Protein AF-A0A1Y2JYU0-F1 (afdb_monomer)

Sequence (84 aa):
MRHVLAEVGRSQRTRFMDELLVRVTAPHFVAGFVSRRGVVATAAPILRKALGKTDDEARAIIKQNGWKASIVRSYVRRPDQGPA

Organism: Bradyrhizobium japonicum (NCBI:txid375)

pLDDT: mean 82.55, std 20.26, range [39.41, 98.31]

Foldseek 3Di:
DPPDPPVCVPVVVLQQFQKWWKWKDDPPDIWIFMDGNQATCGTDPVLVVRHRPGVVVSVVVCVVRVIDMDTPDTHGPDPPDDDD

Radius of gyration: 14.35 Å; Cα contacts (8 Å, |Δi|>4): 127; chains: 1; bounding box: 40×20×47 Å

Structure (mmCIF, N/CA/C/O backbone):
data_AF-A0A1Y2JYU0-F1
#
_entry.id   AF-A0A1Y2JYU0-F1
#
loop_
_atom_site.group_PDB
_atom_site.id
_atom_site.type_symbol
_atom_site.label_atom_id
_atom_site.label_alt_id
_atom_site.label_comp_id
_atom_site.label_asym_id
_atom_site.label_entity_id
_atom_site.label_seq_id
_atom_site.pdbx_PDB_ins_code
_atom_site.Cartn_x
_atom_site.Cartn_y
_atom_site.Cartn_z
_atom_site.occupancy
_atom_site.B_iso_or_equiv
_atom_site.auth_seq_id
_atom_site.auth_comp_id
_atom_site.auth_asym_id
_atom_site.auth_atom_id
_atom_site.pdbx_PDB_model_num
ATOM 1 N N . MET A 1 1 ? 24.045 -3.670 23.517 1.00 43.88 1 MET A N 1
ATOM 2 C CA . MET A 1 1 ? 23.878 -3.175 22.128 1.00 43.88 1 MET A CA 1
ATOM 3 C C . MET A 1 1 ? 23.527 -4.330 21.181 1.00 43.88 1 MET A C 1
ATOM 5 O O . MET A 1 1 ? 24.420 -4.898 20.574 1.00 43.88 1 MET A O 1
ATOM 9 N N . ARG A 1 2 ? 22.253 -4.747 21.082 1.00 43.75 2 ARG A N 1
ATOM 10 C CA . ARG A 1 2 ? 21.817 -5.848 20.180 1.00 43.75 2 ARG A CA 1
ATOM 11 C C . ARG A 1 2 ? 20.510 -5.563 19.413 1.00 43.75 2 ARG A C 1
ATOM 13 O O . ARG A 1 2 ? 19.927 -6.479 18.852 1.00 43.75 2 ARG A O 1
ATOM 20 N N . HIS A 1 3 ? 20.056 -4.307 19.356 1.00 39.41 3 HIS A N 1
ATOM 21 C CA . HIS A 1 3 ? 18.728 -3.967 18.814 1.00 39.41 3 HIS A CA 1
ATOM 22 C C . HIS A 1 3 ? 18.714 -3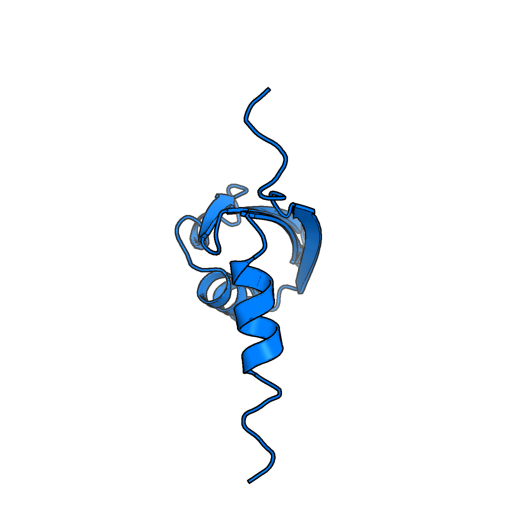.234 17.460 1.00 39.41 3 HIS A C 1
ATOM 24 O O . HIS A 1 3 ? 17.643 -3.064 16.898 1.00 39.41 3 HIS A O 1
ATOM 30 N N . VAL A 1 4 ? 19.862 -2.856 16.882 1.00 49.69 4 VAL A N 1
ATOM 31 C CA . VAL A 1 4 ? 19.884 -1.971 15.691 1.00 49.69 4 VAL A CA 1
ATOM 32 C C . VAL A 1 4 ? 19.862 -2.732 14.349 1.00 49.69 4 VAL A C 1
ATOM 34 O O . VAL A 1 4 ? 19.468 -2.186 13.325 1.00 49.69 4 VAL A O 1
ATOM 37 N N . LEU A 1 5 ? 20.222 -4.022 14.317 1.00 43.03 5 LEU A N 1
ATOM 38 C CA . LEU A 1 5 ? 20.405 -4.760 13.051 1.00 43.03 5 LEU A CA 1
ATOM 39 C C . LEU A 1 5 ? 19.116 -5.347 12.441 1.00 43.03 5 LEU A C 1
ATOM 41 O O . LEU A 1 5 ? 19.101 -5.683 11.258 1.00 43.03 5 LEU A O 1
ATOM 45 N N . ALA A 1 6 ? 18.019 -5.450 13.198 1.00 45.50 6 ALA A N 1
ATOM 46 C CA . ALA A 1 6 ? 16.779 -6.062 12.702 1.00 45.50 6 ALA A CA 1
ATOM 47 C C . ALA A 1 6 ? 15.881 -5.099 11.894 1.00 45.50 6 ALA A C 1
ATOM 49 O O . ALA A 1 6 ? 15.033 -5.551 11.118 1.00 45.50 6 ALA A O 1
ATOM 50 N N . GLU A 1 7 ? 16.060 -3.782 12.043 1.00 41.78 7 GLU A N 1
ATOM 51 C CA . GLU A 1 7 ? 15.271 -2.768 11.321 1.00 41.78 7 GLU A CA 1
ATOM 52 C C . GLU A 1 7 ? 15.867 -2.432 9.947 1.00 41.78 7 GLU A C 1
ATOM 54 O O . GLU A 1 7 ? 15.131 -2.255 8.971 1.00 41.78 7 GLU A O 1
ATOM 59 N N . VAL A 1 8 ? 17.199 -2.465 9.829 1.00 48.84 8 VAL A N 1
ATOM 60 C CA . VAL A 1 8 ? 17.921 -2.152 8.583 1.00 48.84 8 VAL A CA 1
ATOM 61 C C . VAL A 1 8 ? 17.590 -3.155 7.465 1.00 48.84 8 VAL A C 1
ATOM 63 O O . VAL A 1 8 ? 17.447 -2.771 6.305 1.00 48.84 8 VAL A O 1
ATOM 66 N N . GLY A 1 9 ? 17.352 -4.429 7.800 1.00 46.91 9 GLY A N 1
ATOM 67 C CA . GLY A 1 9 ? 17.076 -5.483 6.814 1.00 46.91 9 GLY A CA 1
ATOM 68 C C . GLY A 1 9 ? 15.708 -5.403 6.119 1.00 46.91 9 GLY A C 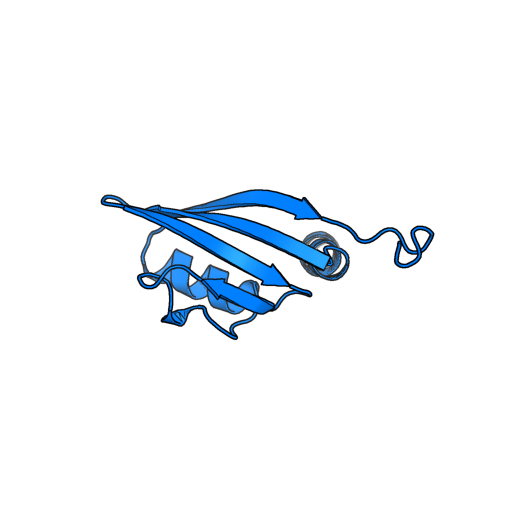1
ATOM 69 O O . GLY A 1 9 ? 15.559 -5.926 5.015 1.00 46.91 9 GLY A O 1
ATOM 70 N N . ARG A 1 10 ? 14.700 -4.752 6.721 1.00 50.62 10 ARG A N 1
ATOM 71 C CA . ARG A 1 10 ? 13.364 -4.599 6.107 1.00 50.62 10 ARG A CA 1
ATOM 72 C C . ARG A 1 10 ? 13.255 -3.339 5.257 1.00 50.62 10 ARG A C 1
ATOM 74 O O . ARG A 1 10 ? 12.694 -3.409 4.170 1.00 50.62 10 ARG A O 1
ATOM 81 N N . SER A 1 11 ? 13.831 -2.231 5.721 1.00 50.41 11 SER A N 1
ATOM 82 C CA . SER A 1 11 ? 13.783 -0.952 5.005 1.00 50.41 11 SER A CA 1
ATOM 83 C C . SER A 1 11 ? 14.724 -0.930 3.789 1.00 50.41 11 SER A C 1
ATOM 85 O O . SER A 1 11 ? 14.380 -0.355 2.760 1.00 50.41 11 SER A O 1
ATOM 87 N N . GLN A 1 12 ? 15.866 -1.636 3.832 1.00 50.56 12 GLN A N 1
ATOM 88 C CA . GLN A 1 12 ? 16.727 -1.766 2.648 1.00 50.56 12 GLN A CA 1
ATOM 89 C C . GLN A 1 12 ? 16.175 -2.728 1.586 1.00 50.56 12 GLN A C 1
ATOM 91 O O . GLN A 1 12 ? 16.342 -2.458 0.402 1.00 50.56 12 GLN A O 1
ATOM 96 N N . ARG A 1 13 ? 15.460 -3.802 1.959 1.00 53.69 13 ARG A N 1
ATOM 97 C CA . ARG A 1 13 ? 14.873 -4.743 0.979 1.00 53.69 13 ARG A CA 1
ATOM 98 C C . ARG A 1 13 ? 13.889 -4.070 0.029 1.00 53.69 13 ARG A C 1
ATOM 100 O O . ARG A 1 13 ? 13.880 -4.395 -1.151 1.00 53.69 13 ARG A O 1
ATOM 107 N N . THR A 1 14 ? 13.100 -3.124 0.525 1.00 53.19 14 THR A N 1
ATOM 108 C CA . THR A 1 14 ? 12.154 -2.367 -0.299 1.00 53.19 14 THR A CA 1
ATOM 109 C C . THR A 1 14 ? 12.867 -1.415 -1.261 1.00 53.19 14 THR A C 1
ATOM 111 O O . THR A 1 14 ? 12.419 -1.241 -2.386 1.00 53.19 14 THR A O 1
ATOM 114 N N . ARG A 1 15 ? 14.026 -0.863 -0.870 1.00 53.72 15 ARG A N 1
ATOM 115 C CA . ARG A 1 15 ? 14.813 0.056 -1.714 1.00 53.72 15 ARG A CA 1
ATOM 116 C C . ARG A 1 15 ? 15.448 -0.612 -2.938 1.00 53.72 15 ARG A C 1
ATOM 118 O O . ARG A 1 15 ? 15.790 0.094 -3.877 1.00 53.72 15 ARG A O 1
ATOM 125 N N . PHE A 1 16 ? 15.584 -1.941 -2.945 1.00 55.97 16 PHE A N 1
ATOM 126 C CA . PHE A 1 16 ? 16.069 -2.708 -4.102 1.00 55.97 16 PHE A CA 1
ATOM 127 C C . PHE A 1 16 ? 14.944 -3.284 -4.976 1.00 55.97 16 PHE A C 1
ATOM 129 O O . PHE A 1 16 ? 15.220 -3.886 -6.011 1.00 55.97 16 PHE A O 1
ATOM 136 N N . MET A 1 17 ? 13.682 -3.137 -4.571 1.00 66.25 17 MET A N 1
ATOM 137 C CA . MET A 1 17 ? 12.536 -3.550 -5.378 1.00 66.25 17 MET A CA 1
ATOM 138 C C . MET A 1 17 ? 12.124 -2.363 -6.246 1.00 66.25 17 MET A C 1
ATOM 140 O O . MET A 1 17 ? 11.661 -1.345 -5.734 1.00 66.25 17 MET A O 1
ATOM 144 N N . ASP A 1 18 ? 12.312 -2.477 -7.560 1.00 84.19 18 ASP A N 1
ATOM 145 C CA . ASP A 1 18 ? 11.939 -1.408 -8.491 1.00 84.19 18 ASP A CA 1
ATOM 146 C C . ASP A 1 18 ? 10.421 -1.262 -8.571 1.00 84.19 18 ASP A C 1
ATOM 148 O O . ASP A 1 18 ? 9.924 -0.139 -8.641 1.00 84.19 18 ASP A O 1
ATOM 152 N N . GLU A 1 19 ? 9.685 -2.379 -8.515 1.00 92.75 19 GLU A N 1
ATOM 153 C CA . GLU A 1 19 ? 8.224 -2.380 -8.541 1.00 92.75 19 GLU A CA 1
ATOM 154 C C . GLU A 1 19 ? 7.617 -3.468 -7.636 1.00 92.75 19 GLU A C 1
ATOM 156 O O . GLU A 1 19 ? 8.039 -4.626 -7.644 1.00 92.75 19 GLU A O 1
ATOM 161 N N . LEU A 1 20 ? 6.584 -3.110 -6.873 1.00 95.12 20 LEU A N 1
ATOM 162 C CA . LEU A 1 20 ? 5.793 -4.015 -6.042 1.00 95.12 20 LEU A CA 1
ATOM 163 C C . LEU A 1 20 ? 4.317 -3.908 -6.414 1.00 95.12 20 LEU A C 1
ATOM 165 O O . LEU A 1 20 ? 3.744 -2.822 -6.369 1.00 95.12 20 LEU A O 1
ATOM 169 N N . LEU A 1 21 ? 3.677 -5.046 -6.674 1.00 96.44 21 LEU A N 1
ATOM 170 C CA . LEU A 1 21 ? 2.224 -5.152 -6.713 1.00 96.44 21 LEU A CA 1
ATOM 171 C C . LEU A 1 21 ? 1.726 -5.590 -5.338 1.00 96.44 21 LEU A C 1
ATOM 173 O O . LEU A 1 21 ? 1.996 -6.711 -4.893 1.00 96.44 21 LEU A O 1
ATOM 177 N N . VAL A 1 22 ? 0.977 -4.719 -4.672 1.00 97.56 22 VAL A N 1
ATOM 178 C CA . VAL A 1 22 ? 0.454 -4.954 -3.326 1.00 97.56 22 VAL A CA 1
ATOM 179 C C . VAL A 1 22 ? -1.050 -5.162 -3.388 1.00 97.56 22 VAL A C 1
ATOM 181 O O . VAL A 1 22 ? -1.772 -4.355 -3.967 1.00 97.56 22 VAL A O 1
ATOM 184 N N . ARG A 1 23 ? -1.528 -6.229 -2.746 1.00 98.31 23 ARG A N 1
ATOM 185 C CA . ARG A 1 23 ? -2.947 -6.491 -2.492 1.00 98.31 23 ARG A CA 1
ATOM 186 C C . ARG A 1 23 ? -3.307 -6.044 -1.086 1.00 98.31 23 ARG A C 1
ATOM 188 O O . ARG A 1 23 ? -2.665 -6.470 -0.124 1.00 98.31 23 ARG A O 1
ATOM 195 N N . VAL A 1 24 ? -4.367 -5.254 -0.985 1.00 98.06 24 VAL A N 1
ATOM 196 C CA . VAL A 1 24 ? -4.997 -4.815 0.258 1.00 98.06 24 VAL A CA 1
ATOM 197 C C . VAL A 1 24 ? -6.328 -5.540 0.422 1.00 98.06 24 VAL A C 1
ATOM 199 O O . VAL A 1 24 ? -7.161 -5.525 -0.482 1.00 98.06 24 VAL A O 1
ATOM 202 N N . THR A 1 25 ? -6.526 -6.167 1.577 1.00 98.12 25 THR A N 1
ATOM 203 C CA . THR A 1 25 ? -7.757 -6.869 1.952 1.00 98.12 25 THR A CA 1
ATOM 204 C C . THR A 1 25 ? -8.416 -6.140 3.116 1.00 98.12 25 THR A C 1
ATOM 206 O O . THR A 1 25 ? -7.820 -5.995 4.187 1.00 98.12 25 THR A O 1
ATOM 209 N N . ALA A 1 26 ? -9.655 -5.715 2.901 1.00 95.88 26 ALA A N 1
ATOM 210 C CA . ALA A 1 26 ? -10.553 -5.136 3.892 1.00 95.88 26 ALA A CA 1
ATOM 211 C C . ALA A 1 26 ? -11.809 -6.023 4.025 1.00 95.88 26 ALA A C 1
ATOM 213 O O . ALA A 1 26 ? -12.012 -6.897 3.181 1.00 95.88 26 ALA A O 1
ATOM 214 N N . PRO A 1 27 ? -12.679 -5.817 5.034 1.00 96.44 27 PRO A N 1
ATOM 215 C CA . PRO A 1 27 ? -13.876 -6.645 5.219 1.00 96.44 27 PRO A CA 1
ATOM 216 C C . PRO A 1 27 ? -14.799 -6.739 3.992 1.00 96.44 27 PRO A C 1
ATOM 218 O O .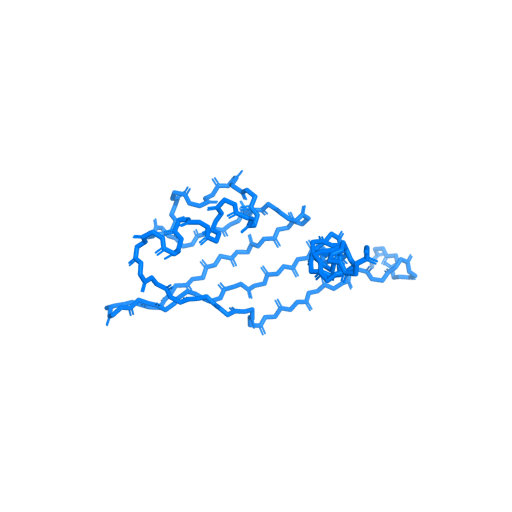 PRO A 1 27 ? -15.422 -7.773 3.780 1.00 96.44 27 PRO A O 1
ATOM 221 N N . HIS A 1 28 ? -14.869 -5.683 3.174 1.00 95.38 28 HIS A N 1
ATOM 222 C CA . HIS A 1 28 ? -15.832 -5.577 2.065 1.00 95.38 28 HIS A CA 1
ATOM 223 C C . HIS A 1 28 ? -15.192 -5.397 0.689 1.00 95.38 28 HIS A C 1
ATOM 225 O O . HIS A 1 28 ? -15.901 -5.253 -0.302 1.00 95.38 28 HIS A O 1
ATOM 231 N N . PHE A 1 29 ? -13.862 -5.368 0.604 1.00 96.31 29 PHE A N 1
ATOM 232 C CA . PHE A 1 29 ? -13.190 -5.217 -0.678 1.00 96.31 29 PHE A CA 1
ATOM 233 C C . PHE A 1 29 ? -11.789 -5.818 -0.671 1.00 96.31 29 PHE A C 1
ATOM 235 O O . PHE A 1 29 ? -11.104 -5.898 0.353 1.00 96.31 29 PHE A O 1
ATOM 242 N N . VAL A 1 30 ? -11.341 -6.168 -1.872 1.00 97.56 30 VAL A N 1
ATOM 243 C CA . VAL A 1 30 ? -9.941 -6.439 -2.178 1.00 97.56 30 VAL A CA 1
ATOM 244 C C . VAL A 1 30 ? -9.523 -5.461 -3.263 1.00 97.56 30 VAL A C 1
ATOM 246 O O . VAL A 1 30 ? -10.183 -5.344 -4.290 1.00 97.56 30 VAL A O 1
ATOM 249 N N . ALA A 1 31 ? -8.440 -4.736 -3.019 1.00 97.88 31 ALA A N 1
ATOM 250 C CA . ALA A 1 31 ? -7.911 -3.740 -3.939 1.00 97.88 31 ALA A CA 1
ATOM 251 C C . ALA A 1 31 ? -6.395 -3.884 -4.057 1.00 97.88 31 ALA A C 1
ATOM 253 O O . ALA A 1 31 ? -5.768 -4.636 -3.309 1.00 97.88 31 ALA A O 1
ATOM 254 N N . GLY A 1 32 ? -5.798 -3.158 -4.997 1.00 97.31 32 GLY A N 1
ATOM 255 C CA . GLY A 1 32 ? -4.357 -3.169 -5.176 1.00 97.31 32 GLY A CA 1
ATOM 256 C C . GLY A 1 32 ? -3.776 -1.802 -5.481 1.00 97.31 32 GLY A C 1
ATOM 257 O O . GLY A 1 32 ? -4.476 -0.879 -5.909 1.00 97.31 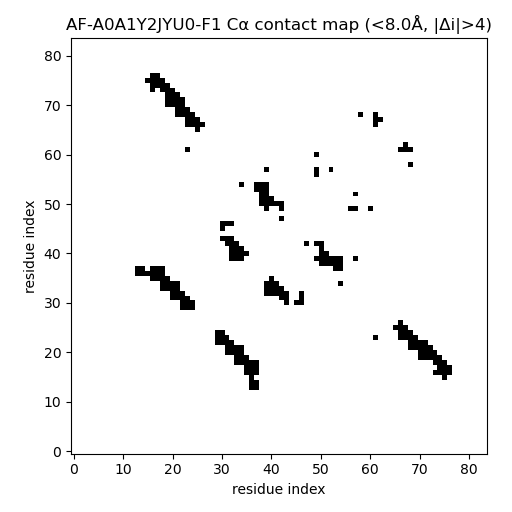32 GLY A O 1
ATOM 258 N N . PHE A 1 33 ? -2.477 -1.695 -5.245 1.00 98.00 33 PHE A N 1
ATOM 259 C CA . PHE A 1 33 ? -1.659 -0.578 -5.685 1.00 98.00 33 PHE A CA 1
ATOM 260 C C . PHE A 1 33 ? -0.290 -1.081 -6.140 1.00 98.00 33 PHE A C 1
ATOM 262 O O . PHE A 1 33 ? 0.164 -2.155 -5.736 1.00 98.00 33 PHE A O 1
ATOM 269 N N . VAL A 1 34 ? 0.348 -0.294 -6.996 1.00 97.12 34 VAL A N 1
ATOM 270 C CA . VAL A 1 34 ? 1.703 -0.511 -7.483 1.00 97.12 34 VAL A CA 1
ATOM 271 C C . VAL A 1 34 ? 2.610 0.515 -6.820 1.00 97.12 34 VAL A C 1
ATOM 273 O O . VAL A 1 34 ? 2.393 1.721 -6.963 1.00 97.12 34 VAL A O 1
ATOM 276 N N . SER A 1 35 ? 3.618 0.036 -6.099 1.00 96.00 35 SER A N 1
ATOM 277 C CA . SER A 1 35 ? 4.720 0.865 -5.617 1.00 96.00 35 SER A CA 1
ATOM 278 C C . SER A 1 35 ? 5.882 0.768 -6.589 1.00 96.00 35 SER A C 1
ATOM 280 O O . SER A 1 35 ? 6.251 -0.334 -6.983 1.00 96.00 35 SER A O 1
ATOM 282 N N . ARG A 1 36 ? 6.444 1.906 -6.990 1.00 94.50 36 ARG A N 1
ATOM 283 C CA . ARG A 1 36 ? 7.656 1.996 -7.802 1.00 94.50 36 ARG A CA 1
ATOM 284 C C . ARG A 1 36 ? 8.708 2.750 -7.019 1.00 94.50 36 ARG A C 1
ATOM 286 O O . ARG A 1 36 ? 8.455 3.871 -6.582 1.00 94.50 36 ARG A O 1
ATOM 293 N N . ARG A 1 37 ? 9.884 2.144 -6.843 1.00 90.44 37 ARG A N 1
ATOM 294 C CA . ARG A 1 37 ? 11.010 2.734 -6.094 1.00 90.44 37 ARG A CA 1
ATOM 295 C C . ARG A 1 37 ? 10.604 3.246 -4.701 1.00 90.44 37 ARG A C 1
ATOM 297 O O . ARG A 1 37 ? 11.065 4.293 -4.255 1.00 90.44 37 ARG A O 1
ATOM 304 N N . GLY A 1 38 ? 9.718 2.511 -4.027 1.00 91.31 38 GLY A N 1
ATOM 305 C CA . GLY A 1 38 ? 9.251 2.817 -2.673 1.00 91.31 38 GLY A CA 1
ATOM 306 C C . GLY A 1 38 ? 8.139 3.867 -2.567 1.00 91.31 38 GLY A C 1
ATOM 307 O O . GLY A 1 38 ? 7.838 4.298 -1.453 1.00 91.31 38 GLY A O 1
ATOM 308 N N . VAL A 1 39 ? 7.543 4.291 -3.688 1.00 95.56 39 VAL A N 1
ATOM 309 C CA . VAL A 1 39 ? 6.424 5.246 -3.736 1.00 95.56 39 VAL A CA 1
ATOM 310 C C . VAL A 1 39 ? 5.257 4.652 -4.515 1.00 95.56 39 VAL A C 1
ATOM 312 O O . VAL A 1 39 ? 5.428 4.113 -5.607 1.00 95.56 39 VAL A O 1
ATOM 315 N N . VAL A 1 40 ? 4.039 4.798 -4.000 1.00 96.94 40 VAL A N 1
ATOM 316 C CA . VAL A 1 40 ? 2.820 4.345 -4.678 1.00 96.94 40 VAL A CA 1
ATOM 317 C C . VAL A 1 40 ? 2.583 5.167 -5.948 1.00 96.94 40 VAL A C 1
ATOM 319 O O . VAL A 1 40 ? 2.128 6.311 -5.893 1.00 96.94 40 VAL A O 1
ATOM 322 N N . ALA A 1 41 ? 2.861 4.566 -7.102 1.00 97.12 41 ALA A N 1
ATOM 323 C CA . ALA A 1 41 ? 2.736 5.192 -8.417 1.00 97.12 41 ALA A CA 1
ATOM 324 C C . ALA A 1 41 ? 1.340 5.010 -9.027 1.00 97.12 41 ALA A C 1
ATOM 326 O O . ALA A 1 41 ? 0.898 5.804 -9.855 1.00 97.12 41 ALA A O 1
ATOM 327 N N . THR A 1 42 ? 0.629 3.951 -8.643 1.00 96.81 42 THR A N 1
ATOM 328 C CA . THR A 1 42 ? -0.725 3.666 -9.131 1.00 96.81 42 THR A CA 1
ATOM 329 C C . THR A 1 42 ? -1.519 2.983 -8.034 1.00 96.81 42 THR A C 1
ATOM 331 O O . THR A 1 42 ? -0.998 2.110 -7.352 1.00 96.81 42 THR A O 1
ATOM 334 N N . ALA A 1 43 ? -2.784 3.350 -7.859 1.00 97.69 43 ALA A N 1
ATOM 335 C CA . ALA A 1 43 ? -3.653 2.762 -6.848 1.00 97.69 43 ALA A CA 1
ATOM 336 C C . ALA A 1 43 ? -5.082 2.640 -7.379 1.00 97.69 43 ALA A C 1
ATOM 338 O O . ALA A 1 43 ? -5.536 3.491 -8.145 1.00 97.69 43 ALA A O 1
ATOM 339 N N . ALA A 1 44 ? -5.807 1.607 -6.944 1.00 97.00 44 ALA A N 1
ATOM 340 C CA . ALA A 1 44 ? -7.250 1.533 -7.158 1.00 97.00 44 ALA A CA 1
ATOM 341 C C . ALA A 1 44 ? -7.956 2.772 -6.557 1.00 97.00 44 ALA A C 1
ATOM 343 O O . ALA A 1 44 ? -7.481 3.297 -5.545 1.00 97.00 44 ALA A O 1
ATOM 344 N N . PRO A 1 45 ? -9.112 3.217 -7.092 1.00 96.69 45 PRO A N 1
ATOM 345 C CA . PRO A 1 45 ? -9.781 4.442 -6.634 1.00 96.69 45 PRO A CA 1
ATOM 346 C C . PRO A 1 45 ? -10.056 4.490 -5.124 1.00 96.69 45 PRO A C 1
ATOM 348 O O . PRO A 1 45 ? -9.863 5.524 -4.488 1.00 96.69 45 PRO A O 1
ATOM 351 N N . ILE A 1 46 ? -10.425 3.354 -4.524 1.00 95.38 46 ILE A N 1
ATOM 352 C CA . ILE A 1 46 ? -10.673 3.238 -3.077 1.00 95.38 46 ILE A CA 1
ATOM 353 C C . ILE A 1 46 ? -9.410 3.457 -2.222 1.00 95.38 46 ILE A C 1
ATOM 355 O O . ILE A 1 46 ? -9.497 3.817 -1.052 1.00 95.38 46 ILE A O 1
ATOM 359 N N . LEU A 1 47 ? -8.225 3.297 -2.817 1.00 96.31 47 LEU A N 1
ATOM 360 C CA . LEU A 1 47 ? -6.916 3.505 -2.197 1.00 96.31 47 LEU A CA 1
ATOM 361 C C . LEU A 1 47 ? -6.257 4.820 -2.641 1.00 96.31 47 LEU A C 1
ATOM 363 O O . LEU A 1 47 ? -5.065 5.009 -2.414 1.00 96.31 47 LEU A O 1
ATOM 367 N N . ARG A 1 48 ? -7.001 5.760 -3.242 1.00 95.69 48 ARG A N 1
ATOM 368 C CA . ARG A 1 48 ? -6.450 7.019 -3.780 1.00 95.69 48 ARG A CA 1
ATOM 369 C C . ARG A 1 48 ? -5.644 7.831 -2.759 1.00 95.69 48 ARG A C 1
ATOM 371 O O . ARG A 1 48 ? -4.692 8.497 -3.144 1.00 95.69 48 ARG A O 1
ATOM 378 N N . LYS A 1 49 ? -5.969 7.738 -1.463 1.00 95.38 49 LYS A N 1
ATOM 379 C CA . LYS A 1 49 ? -5.211 8.391 -0.375 1.00 95.38 49 LYS A CA 1
ATOM 380 C C . LYS A 1 49 ? -3.761 7.900 -0.249 1.00 95.38 49 LYS A C 1
ATOM 382 O O . LYS A 1 49 ? -2.942 8.606 0.326 1.00 95.38 49 LYS A O 1
ATOM 387 N N . ALA A 1 50 ? -3.457 6.705 -0.756 1.00 95.94 50 ALA A N 1
ATOM 388 C CA . ALA A 1 50 ? -2.108 6.156 -0.775 1.00 95.94 50 ALA A CA 1
ATOM 389 C C . ALA A 1 50 ? -1.297 6.615 -1.998 1.00 95.94 50 ALA A C 1
ATOM 391 O O . ALA A 1 50 ? -0.092 6.417 -2.007 1.00 95.94 50 ALA A O 1
ATOM 392 N N . LEU A 1 51 ? -1.910 7.216 -3.024 1.00 97.38 51 LEU A N 1
ATOM 393 C CA . LEU A 1 51 ? -1.193 7.640 -4.229 1.00 97.38 51 LEU A CA 1
ATOM 394 C C . LEU A 1 51 ? -0.142 8.712 -3.894 1.00 97.38 51 LEU A C 1
ATOM 396 O O . LEU A 1 51 ? -0.439 9.679 -3.195 1.00 97.38 51 LEU A O 1
ATOM 400 N N . GLY A 1 52 ? 1.084 8.533 -4.392 1.00 97.00 52 GLY A N 1
ATOM 401 C CA . GLY A 1 52 ? 2.220 9.418 -4.115 1.00 97.00 52 GLY A CA 1
ATOM 402 C C . GLY A 1 52 ? 2.824 9.264 -2.715 1.00 97.00 52 GLY A C 1
ATOM 403 O O . GLY A 1 52 ? 3.785 9.957 -2.394 1.00 97.00 52 GLY A O 1
ATOM 404 N N . LYS A 1 53 ? 2.286 8.368 -1.881 1.00 97.06 53 LYS A N 1
ATOM 405 C CA . LYS A 1 53 ? 2.823 8.068 -0.553 1.00 97.06 53 LYS A CA 1
ATOM 406 C C . LYS A 1 53 ? 3.965 7.070 -0.634 1.00 97.06 53 LYS A C 1
ATOM 408 O O . LYS A 1 53 ? 3.986 6.209 -1.513 1.00 97.06 53 LYS A O 1
ATOM 413 N N . THR A 1 54 ? 4.898 7.175 0.303 1.00 96.00 54 THR A N 1
ATOM 414 C CA . THR A 1 54 ? 5.925 6.149 0.505 1.00 96.00 54 THR A CA 1
ATOM 415 C C . THR A 1 54 ? 5.293 4.838 0.971 1.00 96.00 54 THR A C 1
ATOM 417 O O . THR A 1 54 ? 4.185 4.826 1.514 1.00 96.00 54 THR A O 1
ATOM 420 N N . ASP A 1 55 ? 6.003 3.723 0.816 1.00 93.62 55 ASP A N 1
ATOM 421 C CA . ASP A 1 55 ? 5.523 2.418 1.289 1.00 93.62 55 ASP A CA 1
ATOM 422 C C . ASP A 1 55 ? 5.218 2.395 2.795 1.00 93.62 55 ASP A C 1
ATOM 424 O O . ASP A 1 55 ? 4.286 1.713 3.232 1.00 93.62 55 ASP A O 1
ATOM 428 N N . ASP A 1 56 ? 5.964 3.164 3.591 1.00 93.88 56 ASP A N 1
ATOM 429 C CA . ASP A 1 56 ? 5.752 3.276 5.035 1.00 93.88 56 ASP A CA 1
ATOM 430 C C . ASP A 1 56 ? 4.501 4.100 5.367 1.00 93.88 56 ASP A C 1
ATOM 432 O O . ASP A 1 56 ? 3.687 3.685 6.197 1.00 93.88 56 ASP A O 1
ATOM 436 N N . GLU A 1 57 ? 4.276 5.217 4.671 1.00 96.19 57 GLU A N 1
ATOM 437 C CA . GLU A 1 57 ? 3.036 5.993 4.792 1.00 96.19 57 GLU A CA 1
ATOM 438 C C . GLU A 1 57 ? 1.815 5.188 4.320 1.00 96.19 57 GLU A C 1
ATOM 440 O O . GLU A 1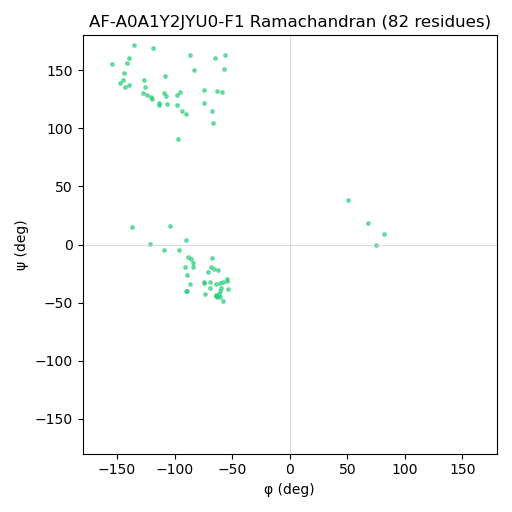 57 ? 0.782 5.166 4.992 1.00 96.19 57 GLU A O 1
ATOM 445 N N . ALA A 1 58 ? 1.927 4.474 3.197 1.00 96.38 58 ALA A N 1
ATOM 446 C CA . ALA A 1 58 ? 0.867 3.607 2.693 1.00 96.38 58 ALA A CA 1
ATOM 447 C C . ALA A 1 58 ? 0.547 2.486 3.696 1.00 96.38 58 ALA A C 1
ATOM 449 O O . ALA A 1 58 ? -0.622 2.215 3.987 1.00 96.38 58 ALA A O 1
ATOM 450 N N . ARG A 1 59 ? 1.575 1.878 4.302 1.00 95.25 59 ARG A N 1
ATOM 451 C CA . ARG A 1 59 ? 1.418 0.895 5.384 1.00 95.25 59 ARG A CA 1
ATOM 452 C C . ARG A 1 59 ? 0.712 1.496 6.599 1.00 95.25 59 ARG A C 1
ATOM 454 O O . ARG A 1 59 ? -0.131 0.820 7.191 1.00 95.25 59 ARG A O 1
ATOM 461 N N . ALA A 1 60 ? 1.025 2.738 6.966 1.00 96.81 60 ALA A N 1
ATOM 462 C CA . ALA A 1 60 ? 0.364 3.427 8.069 1.00 96.81 60 ALA A CA 1
ATOM 463 C C . ALA A 1 60 ? -1.133 3.632 7.791 1.00 96.81 60 ALA A C 1
ATOM 465 O O . ALA A 1 60 ? -1.946 3.302 8.650 1.00 96.81 60 ALA A O 1
ATOM 466 N N . ILE A 1 61 ? -1.506 4.067 6.581 1.00 96.00 61 ILE A N 1
ATOM 467 C CA . ILE A 1 61 ? -2.913 4.216 6.162 1.00 96.00 61 ILE A CA 1
ATOM 468 C C . ILE A 1 61 ? -3.656 2.880 6.279 1.00 96.00 61 ILE A C 1
ATOM 470 O O . ILE A 1 61 ? -4.734 2.808 6.867 1.00 96.00 61 ILE A O 1
ATOM 474 N N . ILE A 1 62 ? -3.070 1.804 5.751 1.00 96.44 62 ILE A N 1
ATOM 475 C CA . ILE A 1 62 ? -3.663 0.459 5.781 1.00 96.44 62 ILE A CA 1
ATOM 476 C C . ILE A 1 62 ? -3.875 0.000 7.230 1.00 96.44 62 ILE A C 1
ATOM 478 O O . ILE A 1 62 ? -4.959 -0.472 7.573 1.00 96.44 62 ILE A O 1
ATOM 482 N N . LYS A 1 63 ? -2.876 0.206 8.099 1.00 95.94 63 LYS A N 1
ATOM 483 C CA . LYS A 1 63 ? -2.954 -0.129 9.528 1.00 95.94 63 LYS A CA 1
ATOM 484 C C . LYS A 1 63 ? -4.019 0.693 10.258 1.00 95.94 63 LYS A C 1
ATOM 486 O O . LYS A 1 63 ? -4.779 0.123 11.033 1.00 95.94 63 LYS A O 1
ATOM 491 N N . GLN A 1 64 ? -4.091 2.000 10.005 1.00 95.81 64 GLN A N 1
A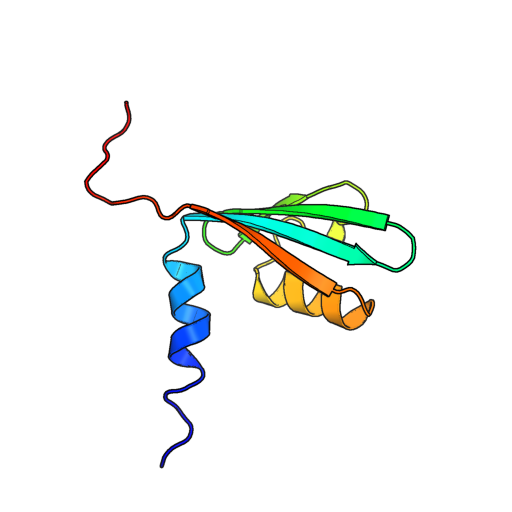TOM 492 C CA . GLN A 1 64 ? -5.079 2.901 10.615 1.00 95.81 64 GLN A CA 1
ATOM 493 C C . GLN A 1 64 ? -6.521 2.496 10.287 1.00 95.81 64 GLN A C 1
ATOM 495 O O . GLN A 1 64 ? -7.400 2.656 11.124 1.00 95.81 64 GLN A O 1
ATOM 500 N N . ASN A 1 65 ? -6.759 1.934 9.099 1.00 94.81 65 ASN A N 1
ATOM 501 C CA . ASN A 1 65 ? -8.083 1.463 8.684 1.00 94.81 65 ASN A CA 1
ATOM 502 C C . ASN A 1 65 ? -8.359 -0.008 9.061 1.00 94.81 65 ASN A C 1
ATOM 504 O O . ASN A 1 65 ? -9.394 -0.554 8.683 1.00 94.81 65 ASN A O 1
ATOM 508 N N . GLY A 1 66 ? -7.444 -0.679 9.773 1.00 96.56 66 GLY A N 1
ATOM 509 C CA . GLY A 1 66 ? -7.593 -2.090 10.148 1.00 96.56 66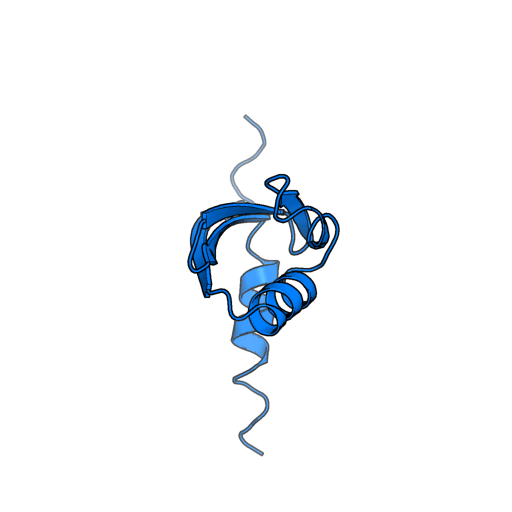 GLY A CA 1
ATOM 510 C C . GLY A 1 66 ? -7.525 -3.066 8.966 1.00 96.56 66 GLY A C 1
ATOM 511 O O . GLY A 1 66 ? -7.981 -4.205 9.070 1.00 96.56 66 GLY A O 1
ATOM 512 N N . TRP A 1 67 ? -6.976 -2.639 7.829 1.00 97.81 67 TRP A N 1
ATOM 513 C CA . TRP A 1 67 ? -6.849 -3.468 6.632 1.00 97.81 67 TRP A CA 1
ATOM 514 C C . TRP A 1 67 ? -5.565 -4.302 6.665 1.00 97.81 67 TRP A C 1
ATOM 516 O O . TRP A 1 67 ? -4.619 -4.022 7.404 1.00 97.81 67 TRP A O 1
ATOM 526 N N . LYS A 1 68 ? -5.510 -5.340 5.827 1.00 97.31 68 LYS A N 1
ATOM 527 C CA . LYS A 1 68 ? -4.327 -6.194 5.651 1.00 97.31 68 LYS A CA 1
ATOM 528 C C . LYS A 1 68 ? -3.678 -5.918 4.303 1.00 97.31 68 LYS A C 1
ATOM 530 O O . LYS A 1 68 ? -4.381 -5.687 3.328 1.00 97.31 68 LYS A O 1
ATOM 535 N N . ALA A 1 69 ? -2.351 -5.992 4.231 1.00 96.75 69 ALA A N 1
ATOM 536 C CA . ALA A 1 69 ? -1.604 -5.871 2.982 1.00 96.75 69 ALA A CA 1
ATOM 537 C C . ALA A 1 69 ? -0.665 -7.058 2.775 1.00 96.75 69 ALA A C 1
ATOM 539 O O . ALA A 1 69 ? -0.033 -7.536 3.716 1.00 96.75 69 ALA A O 1
ATOM 540 N N . SER A 1 70 ? -0.557 -7.504 1.527 1.00 96.06 70 SER A N 1
ATOM 541 C CA . SER A 1 70 ? 0.347 -8.572 1.096 1.00 96.06 70 SER A CA 1
ATOM 542 C C . SER A 1 70 ? 0.961 -8.208 -0.251 1.00 96.06 70 SER A C 1
ATOM 544 O O . SER A 1 70 ? 0.254 -7.725 -1.134 1.00 96.06 70 SER A O 1
ATOM 546 N N . ILE A 1 71 ? 2.262 -8.436 -0.415 1.00 95.69 71 ILE A N 1
ATOM 547 C CA . ILE A 1 71 ? 2.921 -8.299 -1.718 1.00 95.69 71 ILE A CA 1
ATOM 548 C C . ILE A 1 71 ? 2.512 -9.510 -2.556 1.00 95.69 71 ILE A C 1
ATOM 550 O O . ILE A 1 71 ? 2.723 -10.647 -2.141 1.00 95.69 71 ILE A O 1
ATOM 554 N N . VAL A 1 72 ? 1.897 -9.260 -3.709 1.00 95.81 72 VAL A N 1
ATOM 555 C CA . VAL A 1 72 ? 1.492 -10.302 -4.664 1.00 95.81 72 VAL A CA 1
ATOM 556 C C . VAL A 1 72 ? 2.619 -10.589 -5.641 1.00 95.81 72 VAL A C 1
ATOM 558 O O . VAL A 1 72 ? 2.867 -11.740 -5.985 1.00 95.81 72 VAL A O 1
ATOM 561 N N . ARG A 1 73 ? 3.310 -9.539 -6.086 1.00 92.25 73 ARG A N 1
ATOM 562 C CA . ARG A 1 73 ? 4.443 -9.653 -6.998 1.00 92.25 73 ARG A CA 1
ATOM 563 C C . ARG A 1 73 ? 5.483 -8.602 -6.660 1.00 92.25 73 ARG A C 1
ATOM 565 O O . ARG A 1 73 ? 5.133 -7.472 -6.328 1.00 92.25 73 ARG A O 1
ATOM 572 N N . SER A 1 74 ? 6.746 -8.982 -6.762 1.00 91.06 74 SER A N 1
ATOM 573 C CA . SER A 1 74 ? 7.883 -8.087 -6.599 1.00 91.06 74 SER A CA 1
ATOM 574 C C . SER A 1 74 ? 8.804 -8.208 -7.802 1.00 91.06 74 SER A C 1
ATOM 576 O O . SER A 1 74 ? 9.183 -9.321 -8.172 1.00 91.06 74 SER A O 1
ATOM 578 N N . TYR A 1 75 ? 9.171 -7.076 -8.387 1.00 86.88 75 TYR A N 1
ATOM 579 C CA . TYR A 1 75 ? 10.134 -6.984 -9.469 1.00 86.88 75 TYR A CA 1
ATOM 580 C C . TYR A 1 75 ? 11.377 -6.252 -8.981 1.00 86.88 75 TYR A C 1
ATOM 582 O O . TYR A 1 75 ? 11.330 -5.091 -8.575 1.00 86.88 75 TYR A O 1
ATOM 590 N N . VAL A 1 76 ? 12.503 -6.951 -9.056 1.00 80.69 76 VAL A N 1
ATOM 591 C CA . VAL A 1 76 ? 13.833 -6.361 -8.926 1.00 80.69 76 VAL A CA 1
ATOM 592 C C . VAL A 1 76 ? 14.342 -6.158 -10.336 1.00 80.69 76 VAL A C 1
ATOM 594 O O . VAL A 1 76 ? 14.468 -7.138 -11.076 1.00 80.69 76 VAL A O 1
ATOM 597 N N . ARG A 1 77 ? 14.642 -4.919 -10.727 1.00 66.81 77 ARG A N 1
ATOM 598 C CA . ARG A 1 77 ? 15.397 -4.712 -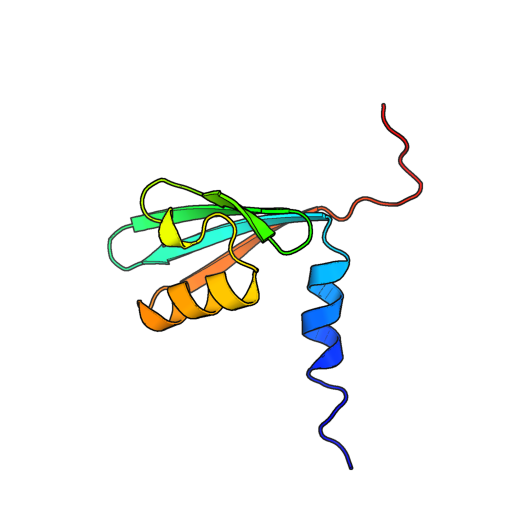11.957 1.00 66.81 77 ARG A CA 1
ATOM 599 C C . ARG A 1 77 ? 16.797 -5.252 -11.708 1.00 66.81 77 ARG A C 1
ATOM 601 O O . ARG A 1 77 ? 17.516 -4.742 -10.849 1.00 66.81 77 ARG A O 1
ATOM 608 N N . ARG A 1 78 ? 17.185 -6.307 -12.423 1.00 62.28 78 ARG A N 1
ATOM 609 C CA . ARG A 1 78 ? 18.589 -6.703 -12.407 1.00 62.28 78 ARG A CA 1
ATOM 610 C C . ARG A 1 78 ? 19.380 -5.695 -13.252 1.00 62.28 78 ARG A C 1
ATOM 612 O O . ARG A 1 78 ? 18.927 -5.353 -14.345 1.00 62.28 78 ARG A O 1
ATOM 619 N N . PRO A 1 79 ? 20.520 -5.189 -12.759 1.00 59.09 79 PRO A N 1
ATOM 620 C CA . PRO A 1 79 ? 21.300 -4.169 -13.460 1.00 59.09 79 PRO A CA 1
ATOM 621 C C . PRO A 1 79 ? 21.944 -4.665 -14.770 1.00 59.09 79 PRO A C 1
ATOM 623 O O . PRO A 1 79 ? 22.410 -3.843 -15.549 1.00 59.09 79 PRO A O 1
ATOM 626 N N . ASP A 1 80 ? 21.948 -5.974 -15.031 1.00 63.50 80 ASP A N 1
ATOM 627 C CA . ASP A 1 80 ? 22.481 -6.618 -16.241 1.00 63.50 80 ASP A CA 1
ATOM 628 C C . ASP A 1 80 ? 21.462 -6.733 -17.391 1.00 63.50 80 ASP A C 1
ATOM 630 O O . ASP A 1 80 ? 21.843 -7.037 -18.519 1.00 63.50 80 ASP A O 1
ATOM 634 N N . GLN A 1 81 ? 20.177 -6.460 -17.145 1.00 54.56 81 GLN A N 1
ATOM 635 C CA . GLN A 1 81 ? 19.147 -6.443 -18.185 1.00 54.56 81 GLN A CA 1
ATOM 636 C C . GLN A 1 81 ? 18.928 -5.000 -18.656 1.00 54.56 81 GLN A C 1
ATOM 638 O O . GLN A 1 81 ? 18.145 -4.233 -18.082 1.00 54.56 81 GLN A O 1
ATOM 643 N N . GLY A 1 82 ? 19.685 -4.614 -19.688 1.00 53.25 82 GLY A N 1
ATOM 644 C CA . GLY A 1 82 ? 19.468 -3.378 -20.446 1.00 53.25 82 GLY A CA 1
ATOM 645 C C . GLY A 1 82 ? 18.048 -3.303 -21.030 1.00 53.25 82 GLY A C 1
ATOM 646 O O . GLY A 1 82 ? 17.342 -4.314 -21.048 1.00 53.25 82 GLY A O 1
ATOM 647 N N . PRO A 1 83 ? 17.579 -2.114 -21.455 1.00 54.97 83 PRO A N 1
ATOM 648 C CA . PRO A 1 83 ? 16.291 -2.020 -22.134 1.00 54.97 83 PRO A CA 1
ATOM 649 C C . PRO A 1 83 ? 16.328 -2.894 -23.397 1.00 54.97 83 PRO A C 1
ATOM 651 O O . PRO A 1 83 ? 17.311 -2.845 -24.138 1.00 54.97 83 PRO A O 1
ATOM 654 N N . ALA A 1 84 ? 15.294 -3.720 -23.573 1.00 56.19 84 ALA A N 1
ATOM 655 C CA . ALA A 1 84 ? 15.041 -4.434 -24.822 1.00 56.19 84 ALA A CA 1
ATOM 656 C C . ALA A 1 84 ? 14.779 -3.450 -25.969 1.00 56.19 84 ALA A C 1
ATOM 658 O O . ALA A 1 84 ? 14.228 -2.359 -25.681 1.00 56.19 84 ALA A O 1
#

Mean predicted aligned error: 8.97 Å

Nearest PDB structures (foldseek):
  6j90-assembly1_A  TM=5.7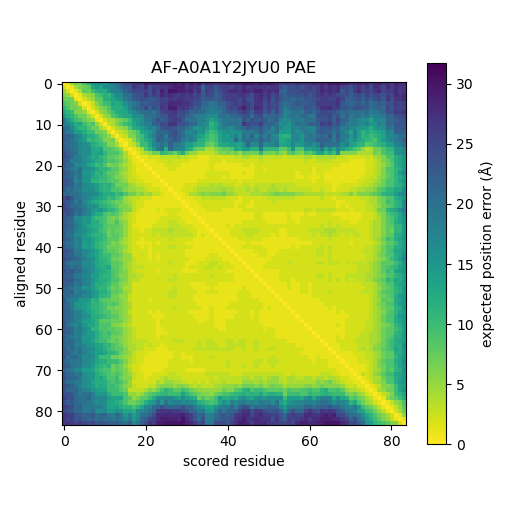45E-01  e=1.701E-01  Salmonella enterica subsp. enterica serovar Typhi
  3zkb-assembly1_C  TM=6.572E-01  e=5.459E-01  Mycobacterium tuberculosis
  3zkb-assembly7_I  TM=6.636E-01  e=6.172E-01  Mycobacterium tuberculosis
  3zkb-assembly5_A  TM=6.549E-01  e=6.563E-01  Mycobacterium tuberculosis
  4kqv-assembly1_A  TM=6.620E-01  e=6.172E-01  Francisella tularensis subsp. holarctica LVS

Secondary structure (DSSP, 8-state):
--SSHHHHHHHHHHHT-SEEEEEEEETTEEEEEEEETTEEEEE-GGGGGGTT-BHHHHHHHHHHTT-EEEEEEEE---TT----

Solvent-accessible surface area (backbone atoms only — not comparable to full-atom values): 4886 Å² total; per-residue (Å²): 143,86,76,72,70,74,59,54,63,60,63,50,56,46,69,60,27,44,34,35,38,34,39,36,44,47,101,90,51,74,47,44,35,33,28,44,67,45,26,23,76,42,49,39,79,96,43,50,90,34,49,75,26,40,57,66,55,35,49,48,55,37,53,76,71,73,35,45,76,44,79,77,45,77,40,60,76,57,91,85,66,67,87,131